Protein AF-A0A2E1VTM1-F1 (afdb_monomer)

Radius of gyration: 28.25 Å; Cα contacts (8 Å, |Δi|>4): 51; chains: 1; bounding box: 53×36×80 Å

Solvent-accessible surface area (backbone atoms only — not comparable to full-atom values): 7108 Å² total; per-residue (Å²): 136,85,78,67,87,58,56,62,56,57,43,58,72,43,57,94,70,55,46,56,59,60,46,12,65,73,70,75,47,59,45,67,60,43,50,55,50,38,61,76,65,37,46,66,63,53,48,51,54,50,51,48,56,50,47,54,56,48,51,53,52,50,52,51,54,51,52,54,50,50,53,53,50,49,55,53,36,51,52,50,43,52,51,26,50,55,51,53,74,75,44,64,75,94,74,37,61,69,36,52,51,54,34,55,54,35,53,53,54,49,52,51,54,58,47,52,57,51,54,55,58,56,63,75,77,109

pLDDT: mean 84.32, std 11.11, range [51.34, 96.56]

Structure (mmCIF, N/CA/C/O backbone):
data_AF-A0A2E1VTM1-F1
#
_entry.id   AF-A0A2E1VTM1-F1
#
loop_
_atom_site.group_PDB
_atom_site.id
_atom_site.type_symbol
_atom_site.label_atom_id
_atom_site.label_alt_id
_atom_site.label_comp_id
_atom_site.label_asym_id
_atom_site.label_entity_id
_atom_site.label_seq_id
_atom_site.pdbx_PDB_ins_code
_atom_site.Cartn_x
_atom_site.Cartn_y
_atom_site.Cartn_z
_atom_site.occupancy
_atom_site.B_iso_or_equiv
_atom_site.auth_seq_id
_atom_site.auth_comp_id
_atom_site.auth_asym_id
_atom_site.auth_atom_id
_atom_site.pdbx_PDB_model_num
ATOM 1 N N . MET A 1 1 ? 16.132 -7.502 -37.345 1.00 56.38 1 MET A N 1
ATOM 2 C CA . MET A 1 1 ? 15.279 -8.260 -36.404 1.00 56.38 1 MET A CA 1
ATOM 3 C C . MET A 1 1 ? 14.411 -7.273 -35.635 1.00 56.38 1 MET A C 1
ATOM 5 O O . MET A 1 1 ? 14.952 -6.309 -35.102 1.00 56.38 1 MET A O 1
ATOM 9 N N . LYS A 1 2 ? 13.082 -7.431 -35.660 1.00 66.88 2 LYS A N 1
ATOM 10 C CA . LYS A 1 2 ? 12.143 -6.528 -34.976 1.00 66.88 2 LYS A CA 1
ATOM 11 C C . LYS A 1 2 ? 11.817 -7.145 -33.617 1.00 66.88 2 LYS A C 1
ATOM 13 O O . LYS A 1 2 ? 11.384 -8.287 -33.566 1.00 66.88 2 LYS A O 1
ATOM 18 N N . LEU A 1 3 ? 12.108 -6.418 -32.542 1.00 79.81 3 LEU A N 1
ATOM 19 C CA . LEU A 1 3 ? 11.828 -6.871 -31.182 1.00 79.81 3 LEU A CA 1
ATOM 20 C C . LEU A 1 3 ? 10.305 -6.891 -30.941 1.00 79.81 3 LEU A C 1
ATOM 22 O O . LEU A 1 3 ? 9.663 -5.912 -31.345 1.00 79.81 3 LEU A O 1
ATOM 26 N N . PRO A 1 4 ? 9.751 -7.939 -30.305 1.00 85.38 4 PRO A N 1
ATOM 27 C CA . PRO A 1 4 ? 8.361 -7.969 -29.852 1.00 85.38 4 PRO A CA 1
ATOM 28 C C . PRO A 1 4 ? 7.986 -6.770 -28.962 1.00 85.38 4 PRO A C 1
ATOM 30 O O . PRO A 1 4 ? 8.846 -6.176 -28.304 1.00 85.38 4 PRO A O 1
ATOM 33 N N . GLU A 1 5 ? 6.710 -6.374 -28.978 1.00 83.50 5 GLU A N 1
ATOM 34 C CA . GLU A 1 5 ? 6.214 -5.209 -28.220 1.00 83.50 5 GLU A CA 1
ATOM 35 C C . GLU A 1 5 ? 6.150 -5.462 -26.705 1.00 83.50 5 GLU A C 1
ATOM 37 O O . GLU A 1 5 ? 6.314 -4.530 -25.915 1.00 83.50 5 GLU A O 1
ATOM 42 N N . ASP A 1 6 ? 6.034 -6.727 -26.303 1.00 90.00 6 ASP A N 1
ATOM 43 C CA . ASP A 1 6 ? 6.025 -7.209 -24.917 1.00 90.00 6 ASP A CA 1
ATOM 44 C C . ASP A 1 6 ? 7.419 -7.217 -24.256 1.00 90.00 6 ASP A C 1
ATOM 46 O O . ASP A 1 6 ? 7.552 -7.508 -23.067 1.00 90.00 6 ASP A O 1
ATOM 50 N N . ALA A 1 7 ? 8.485 -6.836 -24.970 1.00 93.38 7 ALA A N 1
ATOM 51 C CA . ALA A 1 7 ? 9.841 -6.864 -24.426 1.00 93.38 7 ALA A CA 1
ATOM 52 C C . ALA A 1 7 ? 10.016 -5.977 -23.181 1.00 93.38 7 ALA A C 1
ATOM 54 O O . ALA A 1 7 ? 10.818 -6.291 -22.296 1.00 93.38 7 ALA A O 1
ATOM 55 N N . PHE A 1 8 ? 9.257 -4.879 -23.092 1.00 95.06 8 PHE A N 1
ATOM 56 C CA . PHE A 1 8 ? 9.214 -4.056 -21.884 1.00 95.06 8 PHE A CA 1
ATOM 57 C C . PHE A 1 8 ? 8.462 -4.750 -20.740 1.00 95.06 8 PHE A C 1
ATOM 59 O O . PHE A 1 8 ? 8.887 -4.651 -19.594 1.00 95.06 8 PHE A O 1
ATOM 66 N N . GLU A 1 9 ? 7.377 -5.466 -21.029 1.00 95.12 9 GLU A N 1
ATOM 67 C CA . GLU A 1 9 ? 6.606 -6.209 -20.023 1.00 95.12 9 GLU A CA 1
ATOM 68 C C . GLU A 1 9 ? 7.440 -7.343 -19.432 1.00 95.12 9 GLU A C 1
ATOM 70 O O . GLU A 1 9 ? 7.536 -7.469 -18.210 1.00 95.12 9 GLU A O 1
ATOM 75 N N . TYR A 1 10 ? 8.142 -8.089 -20.290 1.00 95.81 10 TYR A N 1
ATOM 76 C CA . TYR A 1 10 ? 9.114 -9.084 -19.853 1.00 95.81 10 TYR A CA 1
ATOM 77 C C . TYR A 1 10 ? 10.252 -8.447 -19.047 1.00 95.81 10 TYR A C 1
ATOM 79 O O . TYR A 1 10 ? 10.654 -8.971 -18.014 1.00 95.81 10 TYR A O 1
ATOM 87 N N . TYR A 1 11 ? 10.758 -7.279 -19.462 1.00 96.00 11 TYR A N 1
ATOM 88 C CA . TYR A 1 11 ? 11.726 -6.547 -18.648 1.00 96.00 11 TYR A CA 1
ATOM 89 C C . TYR A 1 11 ? 11.153 -6.248 -17.259 1.00 96.00 11 TYR A C 1
ATOM 91 O O . TYR A 1 11 ? 11.797 -6.575 -16.272 1.00 96.00 11 TYR A O 1
ATOM 99 N N . VAL A 1 12 ? 9.947 -5.690 -17.146 1.00 95.31 12 VAL A N 1
ATOM 100 C CA . VAL A 1 12 ? 9.322 -5.376 -15.850 1.00 95.31 12 VAL A CA 1
ATOM 101 C C . VAL A 1 12 ? 9.131 -6.628 -14.980 1.00 95.31 12 VAL A C 1
ATOM 103 O O . VAL A 1 12 ? 9.453 -6.580 -13.788 1.00 95.31 12 VAL A O 1
ATOM 106 N N . SER A 1 13 ? 8.689 -7.751 -15.554 1.00 94.62 13 SER A N 1
ATOM 107 C CA . SER A 1 13 ? 8.407 -8.993 -14.815 1.00 94.62 13 SER A CA 1
ATOM 108 C C . SER A 1 13 ? 9.640 -9.622 -14.151 1.00 94.62 13 SER A C 1
ATOM 110 O O . SER A 1 13 ? 9.509 -10.305 -13.137 1.00 94.62 13 SER A O 1
ATOM 112 N N . LEU A 1 14 ? 10.852 -9.331 -14.641 1.00 93.75 14 LEU A N 1
ATOM 113 C CA . LEU A 1 14 ? 12.107 -9.812 -14.047 1.00 93.75 14 LEU A CA 1
ATOM 114 C C . LEU A 1 14 ? 12.403 -9.231 -12.650 1.00 93.75 14 LEU A C 1
ATOM 116 O O . LEU A 1 14 ? 13.324 -9.701 -11.974 1.00 93.75 14 LEU A O 1
ATOM 120 N N . GLY A 1 15 ? 11.673 -8.203 -12.201 1.00 91.56 15 GLY A N 1
ATOM 121 C CA . GLY A 1 15 ? 11.778 -7.692 -10.833 1.00 91.56 15 GLY A CA 1
ATOM 122 C C . GLY A 1 15 ? 13.200 -7.251 -10.467 1.00 91.56 15 GLY A C 1
ATOM 123 O O . GLY A 1 15 ? 13.791 -6.417 -11.149 1.00 91.56 15 GLY A O 1
ATOM 124 N N . SER A 1 16 ? 13.771 -7.784 -9.386 1.00 89.94 16 SER A N 1
ATOM 125 C CA . SER A 1 16 ? 15.139 -7.456 -8.945 1.00 89.94 16 SER A CA 1
ATOM 126 C C . SER A 1 16 ? 16.239 -7.992 -9.869 1.00 89.94 16 SER A C 1
ATOM 128 O O . SER A 1 16 ? 17.348 -7.468 -9.865 1.00 89.94 16 SER A O 1
ATOM 130 N N . LYS A 1 17 ? 15.941 -8.994 -10.706 1.00 92.50 17 LYS A N 1
ATOM 131 C CA . LYS A 1 17 ? 16.893 -9.602 -11.656 1.00 92.50 17 LYS A CA 1
ATOM 132 C C . LYS A 1 17 ? 16.902 -8.906 -13.022 1.00 92.50 17 LYS A C 1
ATOM 134 O O . LYS A 1 17 ? 17.487 -9.407 -13.983 1.00 92.50 17 LYS A O 1
ATOM 139 N N . ARG A 1 18 ? 16.244 -7.748 -13.128 1.00 94.31 18 ARG A N 1
ATOM 140 C CA . ARG A 1 18 ? 16.138 -6.952 -14.354 1.00 94.31 18 ARG A CA 1
ATOM 141 C C . ARG A 1 18 ? 17.500 -6.622 -14.951 1.00 94.31 18 ARG A C 1
ATOM 143 O O . ARG A 1 18 ? 18.299 -5.906 -14.358 1.00 94.31 18 ARG A O 1
ATOM 150 N N . SER A 1 19 ? 17.726 -7.054 -16.188 1.00 96.12 19 SER A N 1
ATOM 151 C CA . SER A 1 19 ? 18.867 -6.607 -16.986 1.00 96.12 19 SER A CA 1
ATOM 152 C C . SER A 1 19 ? 18.558 -6.687 -18.479 1.00 96.12 19 SER A C 1
ATOM 154 O O . SER A 1 19 ? 17.864 -7.593 -18.933 1.00 96.12 19 SER A O 1
ATOM 156 N N . TYR A 1 20 ? 19.119 -5.773 -19.277 1.00 95.94 20 TYR A N 1
ATOM 157 C CA . TYR A 1 20 ? 18.979 -5.840 -20.740 1.00 95.94 20 TYR A CA 1
ATOM 158 C C . TYR A 1 20 ? 19.613 -7.102 -21.333 1.00 95.94 20 TYR A C 1
ATOM 160 O O . TYR A 1 20 ? 19.219 -7.527 -22.411 1.00 95.94 20 TYR A O 1
ATOM 168 N N . ARG A 1 21 ? 20.572 -7.713 -20.624 1.00 95.75 21 ARG A N 1
ATOM 169 C CA . ARG A 1 21 ? 21.155 -9.002 -21.000 1.00 95.75 21 ARG A CA 1
ATOM 170 C C . ARG A 1 21 ? 20.135 -10.136 -20.862 1.00 95.75 21 ARG A C 1
ATOM 172 O O . ARG A 1 21 ? 19.966 -10.878 -21.815 1.00 95.75 21 ARG A O 1
ATOM 179 N N . ALA A 1 22 ? 19.419 -10.212 -19.742 1.00 95.12 22 ALA A N 1
ATOM 180 C CA . ALA A 1 22 ? 18.384 -11.227 -19.531 1.00 95.12 22 ALA A CA 1
ATOM 181 C C . ALA A 1 22 ? 17.236 -11.111 -20.552 1.00 95.12 22 ALA A C 1
ATOM 183 O O . ALA A 1 22 ? 16.715 -12.115 -21.026 1.00 95.12 22 ALA A O 1
ATOM 184 N N . VAL A 1 23 ? 16.872 -9.884 -20.939 1.00 95.25 23 VAL A N 1
ATOM 185 C CA . VAL A 1 23 ? 15.889 -9.642 -22.010 1.00 95.25 23 VAL A CA 1
ATOM 186 C C . VAL A 1 23 ? 16.444 -10.077 -23.371 1.00 95.25 23 VAL A C 1
ATOM 188 O O . VAL A 1 23 ? 15.751 -10.724 -24.147 1.00 95.25 23 VAL A O 1
ATOM 191 N N . ALA A 1 24 ? 17.706 -9.756 -23.663 1.00 95.00 24 ALA A N 1
ATOM 192 C CA . ALA A 1 24 ? 18.361 -10.134 -24.912 1.00 95.00 24 ALA A CA 1
ATOM 193 C C . ALA A 1 24 ? 18.454 -11.660 -25.083 1.00 95.00 24 ALA A C 1
ATOM 195 O O . ALA A 1 24 ? 18.129 -12.173 -26.150 1.00 95.00 24 ALA A O 1
ATOM 196 N N . GLU A 1 25 ? 18.834 -12.368 -24.015 1.00 94.94 25 GLU A N 1
ATOM 197 C CA . GLU A 1 25 ? 18.884 -13.833 -23.963 1.00 94.94 25 GLU A CA 1
ATOM 198 C C . GLU A 1 25 ? 17.493 -14.449 -24.167 1.00 94.94 25 GLU A C 1
ATOM 200 O O . GLU A 1 25 ? 17.358 -15.382 -24.953 1.00 94.94 25 GLU A O 1
ATOM 205 N N . HIS A 1 26 ? 16.450 -13.885 -23.546 1.00 93.94 26 HIS A N 1
ATOM 206 C CA . HIS A 1 26 ? 15.074 -14.364 -23.713 1.00 93.94 26 HIS A CA 1
ATOM 207 C C . HIS A 1 26 ? 14.566 -14.250 -25.158 1.00 93.94 26 HIS A C 1
ATOM 209 O O . HIS A 1 26 ? 13.954 -15.181 -25.672 1.00 93.94 26 HIS A O 1
ATOM 215 N N . PHE A 1 27 ? 14.849 -13.132 -25.833 1.00 93.06 27 PHE A N 1
ATOM 216 C CA . PHE A 1 27 ? 14.379 -12.881 -27.202 1.00 93.06 27 PHE A CA 1
ATOM 217 C C . PHE A 1 27 ? 15.371 -13.304 -28.298 1.00 93.06 27 PHE A C 1
ATOM 219 O O . PHE A 1 27 ? 15.131 -13.032 -29.475 1.00 93.06 27 PHE A O 1
ATOM 226 N N . GLY A 1 28 ? 16.494 -13.936 -27.938 1.00 94.00 28 GLY A N 1
ATOM 227 C CA . GLY A 1 28 ? 17.511 -14.383 -28.895 1.00 94.00 28 GLY A CA 1
ATOM 228 C C . GLY A 1 28 ? 18.130 -13.246 -29.717 1.00 94.00 28 GLY A C 1
ATOM 229 O O . GLY A 1 28 ? 18.456 -13.436 -30.887 1.00 94.00 28 GLY A O 1
ATOM 230 N N . VAL A 1 29 ? 18.259 -12.048 -29.137 1.00 93.81 29 VAL A N 1
ATOM 231 C CA . VAL A 1 29 ? 18.803 -10.862 -29.818 1.00 93.81 29 VAL A CA 1
ATOM 232 C C . VAL A 1 29 ? 20.083 -10.368 -29.162 1.00 93.81 29 VAL A C 1
ATOM 234 O O . VAL A 1 29 ? 20.386 -10.669 -28.013 1.00 93.81 29 VAL A O 1
ATOM 237 N N . GLU A 1 30 ? 20.829 -9.520 -29.862 1.00 94.75 30 GLU A N 1
ATOM 238 C CA . GLU A 1 30 ? 21.976 -8.847 -29.261 1.00 94.75 30 GLU A CA 1
ATOM 239 C C . GLU A 1 30 ? 21.546 -7.789 -28.232 1.00 94.75 30 GLU A C 1
ATOM 241 O O . GLU A 1 30 ? 20.619 -7.004 -28.457 1.00 94.75 30 GLU A O 1
ATOM 246 N N . LYS A 1 31 ? 22.303 -7.676 -27.131 1.00 94.12 31 LYS A N 1
ATOM 247 C CA . LYS A 1 31 ? 22.071 -6.679 -26.068 1.00 94.12 31 LYS A CA 1
ATOM 248 C C . LYS A 1 31 ? 21.955 -5.248 -26.606 1.00 94.12 31 LYS A C 1
ATOM 250 O O . LYS A 1 31 ? 21.127 -4.487 -26.111 1.00 94.12 31 LYS A O 1
ATOM 255 N N . ARG A 1 32 ? 22.742 -4.871 -27.626 1.00 95.19 32 ARG A N 1
ATOM 256 C CA . ARG A 1 32 ? 22.678 -3.523 -28.228 1.00 95.19 32 ARG A CA 1
ATOM 257 C C . ARG A 1 32 ? 21.294 -3.198 -28.798 1.00 95.19 32 ARG A C 1
ATOM 259 O O . ARG A 1 32 ? 20.861 -2.054 -28.700 1.00 95.19 32 ARG A O 1
ATOM 266 N N . THR A 1 33 ? 20.582 -4.199 -29.318 1.00 93.94 33 THR A N 1
ATOM 267 C CA . THR A 1 33 ? 19.223 -4.057 -29.855 1.00 93.94 33 THR A CA 1
ATOM 268 C C . THR A 1 33 ? 18.235 -3.727 -28.739 1.00 93.94 33 THR A C 1
ATOM 270 O O . THR A 1 33 ? 17.418 -2.819 -28.897 1.00 93.94 33 THR A O 1
ATOM 273 N N . ILE A 1 34 ? 18.356 -4.397 -27.585 1.00 95.00 34 ILE A N 1
ATOM 274 C CA . ILE A 1 34 ? 17.560 -4.092 -26.388 1.00 95.00 34 ILE A CA 1
ATOM 275 C C . ILE A 1 34 ? 17.886 -2.697 -25.864 1.00 95.00 34 ILE A C 1
ATOM 277 O O . ILE A 1 34 ? 16.974 -1.915 -25.627 1.00 95.00 34 ILE A O 1
ATOM 281 N N . THR A 1 35 ? 19.169 -2.346 -25.738 1.00 95.50 35 THR A N 1
ATOM 282 C CA . THR A 1 35 ? 19.579 -1.021 -25.252 1.00 95.50 35 THR A CA 1
ATOM 283 C C . THR A 1 35 ? 19.039 0.096 -26.147 1.00 95.50 35 THR A C 1
ATOM 285 O O . THR A 1 35 ? 18.461 1.056 -25.643 1.00 95.50 35 THR A O 1
ATOM 288 N N . ALA A 1 36 ? 19.165 -0.035 -27.472 1.00 94.75 36 ALA A N 1
ATOM 289 C CA . ALA A 1 36 ? 18.646 0.952 -28.419 1.00 94.75 36 ALA A CA 1
ATOM 290 C C . ALA A 1 36 ? 17.118 1.101 -28.315 1.00 94.75 36 ALA A C 1
ATOM 292 O O . ALA A 1 36 ? 16.600 2.220 -28.341 1.00 94.75 36 ALA A O 1
ATOM 293 N N . ARG A 1 37 ? 16.389 -0.013 -28.145 1.00 93.69 37 ARG A N 1
ATOM 294 C CA . ARG A 1 37 ? 14.937 0.004 -27.913 1.00 93.69 37 ARG A CA 1
ATOM 295 C C . ARG A 1 37 ? 14.592 0.682 -26.587 1.00 93.69 37 ARG A C 1
ATOM 297 O O . ARG A 1 37 ? 13.733 1.558 -26.571 1.00 93.69 37 ARG A O 1
ATOM 304 N N . ALA A 1 38 ? 15.289 0.319 -25.514 1.00 94.94 38 ALA A N 1
ATOM 305 C CA . ALA A 1 38 ? 15.061 0.830 -24.170 1.00 94.94 38 ALA A CA 1
ATOM 306 C C . ALA A 1 38 ? 15.291 2.343 -24.068 1.00 94.94 38 ALA A C 1
ATOM 308 O O . ALA A 1 38 ? 14.528 3.026 -23.388 1.00 94.94 38 ALA A O 1
ATOM 309 N N . VAL A 1 39 ? 16.297 2.873 -24.773 1.00 96.31 39 VAL A N 1
ATOM 310 C CA . VAL A 1 39 ? 16.541 4.320 -24.878 1.00 96.31 39 VAL A CA 1
ATOM 311 C C . VAL A 1 39 ? 15.423 4.998 -25.666 1.00 96.31 39 VAL A C 1
ATOM 313 O O . VAL A 1 39 ? 14.821 5.950 -25.174 1.00 96.31 39 VAL A O 1
ATOM 316 N N . ARG A 1 40 ? 15.094 4.487 -26.861 1.00 94.94 40 ARG A N 1
ATOM 317 C CA . ARG A 1 40 ? 14.054 5.071 -27.724 1.00 94.94 40 ARG A CA 1
ATOM 318 C C . ARG A 1 40 ? 12.690 5.135 -27.037 1.00 94.94 40 ARG A C 1
ATOM 320 O O . ARG A 1 40 ? 11.957 6.100 -27.211 1.00 94.94 40 ARG A O 1
ATOM 327 N N . GLU A 1 41 ? 12.353 4.111 -26.263 1.00 94.88 41 GLU A N 1
ATOM 328 C CA . GLU A 1 41 ? 11.076 4.011 -25.553 1.00 94.88 41 GLU A CA 1
ATOM 329 C C . GLU A 1 41 ? 11.136 4.453 -24.093 1.00 94.88 41 GLU A C 1
ATOM 331 O O . GLU A 1 41 ? 10.147 4.303 -23.374 1.00 94.88 41 GLU A O 1
ATOM 336 N N . LYS A 1 42 ? 12.283 4.964 -23.638 1.00 96.38 42 LYS A N 1
ATOM 337 C CA . LYS A 1 42 ? 12.476 5.461 -22.273 1.00 96.38 42 LYS A CA 1
ATOM 338 C C . LYS A 1 42 ? 12.021 4.452 -21.212 1.00 96.38 42 LYS A C 1
ATOM 340 O O . LYS A 1 42 ? 11.200 4.755 -20.346 1.00 96.38 42 LYS A O 1
ATOM 345 N N . TRP A 1 43 ? 12.525 3.220 -21.290 1.00 95.88 43 TRP A N 1
ATOM 346 C CA . TRP A 1 43 ? 12.107 2.129 -20.397 1.00 95.88 43 TRP A CA 1
ATOM 347 C C . TRP A 1 43 ? 12.300 2.457 -18.915 1.00 95.88 43 TRP A C 1
ATOM 349 O O . TRP A 1 43 ? 11.460 2.072 -18.108 1.00 95.88 43 TRP A O 1
ATOM 359 N N . GLN A 1 44 ? 13.358 3.191 -18.558 1.00 95.38 44 GLN A N 1
ATOM 360 C CA . GLN A 1 44 ? 13.579 3.622 -17.174 1.00 95.38 44 GLN A CA 1
ATOM 361 C C . GLN A 1 44 ? 12.494 4.601 -16.708 1.00 95.38 44 GLN A C 1
ATOM 363 O O . GLN A 1 44 ? 11.896 4.372 -15.663 1.00 95.38 44 GLN A O 1
ATOM 368 N N . ASP A 1 45 ? 12.140 5.608 -17.513 1.00 96.56 45 ASP A N 1
ATOM 369 C CA . ASP A 1 45 ? 11.061 6.547 -17.172 1.00 96.56 45 ASP A CA 1
ATOM 370 C C . ASP A 1 45 ? 9.704 5.840 -17.076 1.00 96.56 45 ASP A C 1
ATOM 372 O O . ASP A 1 45 ? 8.892 6.131 -16.200 1.00 96.56 45 ASP A O 1
ATOM 376 N N . ARG A 1 46 ? 9.433 4.898 -17.989 1.00 95.81 46 ARG A N 1
ATOM 377 C CA . ARG A 1 46 ? 8.208 4.084 -17.956 1.00 95.81 46 ARG A CA 1
ATOM 378 C C . ARG A 1 46 ? 8.138 3.250 -16.683 1.00 95.81 46 ARG A C 1
ATOM 380 O O . ARG A 1 46 ? 7.094 3.217 -16.040 1.00 95.81 46 ARG A O 1
ATOM 387 N N . LEU A 1 47 ? 9.239 2.596 -16.326 1.00 95.06 47 LEU A N 1
ATOM 388 C CA . LEU A 1 47 ? 9.352 1.817 -15.103 1.00 95.06 47 LEU A CA 1
ATOM 389 C C . LEU A 1 47 ? 9.168 2.700 -13.864 1.00 95.06 47 LEU A C 1
ATOM 391 O O . LEU A 1 47 ? 8.416 2.313 -12.977 1.00 95.06 47 LEU A O 1
ATOM 395 N N . ALA A 1 48 ? 9.796 3.876 -13.819 1.00 94.75 48 ALA A N 1
ATOM 396 C CA . ALA A 1 48 ? 9.651 4.818 -12.714 1.00 94.75 48 ALA A CA 1
ATOM 397 C C . ALA A 1 48 ? 8.181 5.219 -12.516 1.00 94.75 48 ALA A C 1
ATOM 399 O O . ALA A 1 48 ? 7.677 5.151 -11.401 1.00 94.75 48 ALA A O 1
ATOM 400 N N . ARG A 1 49 ? 7.451 5.515 -13.603 1.00 95.50 49 ARG A N 1
ATOM 401 C CA . ARG A 1 49 ? 6.004 5.795 -13.542 1.00 95.50 49 ARG A CA 1
ATOM 402 C C . ARG A 1 49 ? 5.172 4.608 -13.057 1.00 95.50 49 ARG A C 1
ATOM 404 O O . ARG A 1 49 ? 4.174 4.806 -12.376 1.00 95.50 49 ARG A O 1
ATOM 411 N N . ILE A 1 50 ? 5.540 3.382 -13.430 1.00 93.69 50 ILE A N 1
ATOM 412 C CA . ILE A 1 50 ? 4.854 2.174 -12.943 1.00 93.69 50 ILE A CA 1
ATOM 413 C C . ILE A 1 50 ? 5.111 1.985 -11.449 1.00 93.69 50 ILE A C 1
A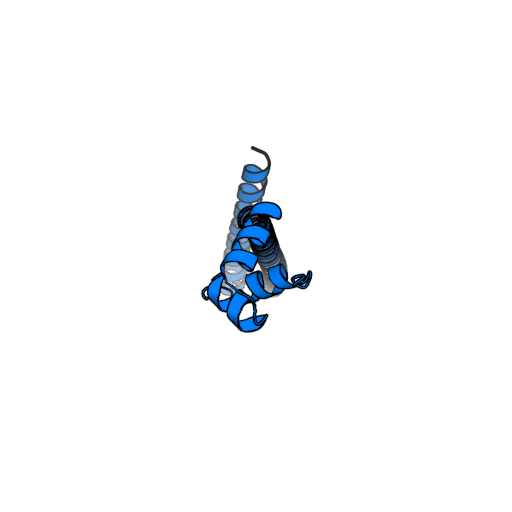TOM 415 O O . ILE A 1 50 ? 4.184 1.663 -10.717 1.00 93.69 50 ILE A O 1
ATOM 419 N N . GLN A 1 51 ? 6.351 2.184 -11.005 1.00 92.31 51 GLN A N 1
ATOM 420 C CA . GLN A 1 51 ? 6.721 2.069 -9.598 1.00 92.31 51 GLN A CA 1
ATOM 421 C C . GLN A 1 51 ? 6.035 3.130 -8.745 1.00 92.31 51 GLN A C 1
ATOM 423 O O . GLN A 1 51 ? 5.572 2.798 -7.663 1.00 92.31 51 GLN A O 1
ATOM 428 N N . GLU A 1 52 ? 5.926 4.359 -9.247 1.00 94.25 52 GLU A N 1
ATOM 429 C CA . GLU A 1 52 ? 5.192 5.427 -8.570 1.00 94.25 52 GLU A CA 1
ATOM 430 C C . GLU A 1 52 ? 3.720 5.063 -8.396 1.00 94.25 52 GLU A C 1
ATOM 432 O O . GLU A 1 52 ? 3.243 4.936 -7.278 1.00 94.25 52 GLU A O 1
ATOM 437 N N . ARG A 1 53 ? 3.043 4.706 -9.490 1.00 93.19 53 ARG A N 1
ATOM 438 C CA . ARG A 1 53 ? 1.644 4.254 -9.439 1.00 93.19 53 ARG A CA 1
ATOM 439 C C . ARG A 1 53 ? 1.431 3.027 -8.558 1.00 93.19 53 ARG A C 1
ATOM 441 O O . ARG A 1 53 ? 0.339 2.813 -8.044 1.00 93.19 53 ARG A O 1
ATOM 448 N N . ALA A 1 54 ? 2.430 2.152 -8.459 1.00 91.06 54 ALA A N 1
ATOM 449 C CA . ALA A 1 54 ? 2.366 0.998 -7.576 1.00 91.06 54 ALA A CA 1
ATOM 450 C C . ALA A 1 54 ? 2.501 1.405 -6.103 1.00 91.06 54 ALA A C 1
ATOM 452 O O . ALA A 1 54 ? 1.835 0.789 -5.278 1.00 91.06 54 ALA A O 1
ATOM 453 N N . ARG A 1 55 ? 3.323 2.416 -5.784 1.00 89.75 55 ARG A N 1
ATOM 454 C CA . ARG A 1 55 ? 3.429 2.994 -4.437 1.00 89.75 55 ARG A CA 1
ATOM 455 C C . ARG A 1 55 ? 2.128 3.669 -4.027 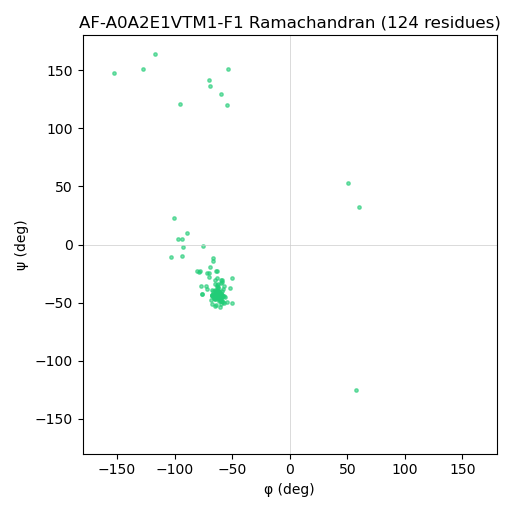1.00 89.75 55 ARG A C 1
ATOM 457 O O . ARG A 1 55 ? 1.562 3.241 -3.032 1.00 89.75 55 ARG A O 1
ATOM 464 N N . GLU A 1 56 ? 1.613 4.578 -4.854 1.00 93.25 56 GLU A N 1
ATOM 465 C CA . GLU A 1 56 ? 0.327 5.260 -4.631 1.00 93.25 56 GLU A CA 1
ATOM 466 C C . GLU A 1 56 ? -0.783 4.239 -4.324 1.00 93.25 56 GLU A C 1
ATOM 468 O O . GLU A 1 56 ? -1.417 4.279 -3.279 1.00 93.25 56 GLU A O 1
ATOM 473 N N . LYS A 1 57 ? -0.925 3.198 -5.158 1.00 92.25 57 LYS A N 1
ATOM 474 C CA . LYS A 1 57 ? -1.925 2.137 -4.929 1.00 92.25 57 LYS A CA 1
ATOM 475 C C . LYS A 1 57 ? -1.720 1.325 -3.653 1.00 92.25 57 LYS A C 1
ATOM 477 O O . LYS A 1 57 ? -2.668 0.701 -3.178 1.00 92.25 57 LYS A O 1
ATOM 482 N N . VAL A 1 58 ? -0.483 1.178 -3.187 1.00 88.62 58 VAL A N 1
ATOM 483 C CA . VAL A 1 58 ? -0.204 0.477 -1.929 1.00 88.62 58 VAL A CA 1
ATOM 484 C C . VAL A 1 58 ? -0.571 1.376 -0.758 1.00 88.62 58 VAL A C 1
ATOM 486 O O . VAL A 1 58 ? -1.213 0.887 0.165 1.00 88.62 58 VAL A O 1
ATOM 489 N N . GLU A 1 59 ? -0.226 2.658 -0.825 1.00 86.38 59 GLU A N 1
ATOM 490 C CA . GLU A 1 59 ? -0.589 3.664 0.175 1.00 86.38 59 GLU A CA 1
ATOM 491 C C . GLU A 1 59 ? -2.113 3.787 0.305 1.00 86.38 59 GLU A C 1
ATOM 493 O O . GLU A 1 59 ? -2.626 3.607 1.408 1.00 86.38 59 GLU A O 1
ATOM 498 N N . ASP A 1 60 ? -2.840 3.914 -0.811 1.00 88.75 60 ASP A N 1
ATOM 499 C CA . ASP A 1 60 ? -4.311 3.941 -0.833 1.00 88.75 60 ASP A CA 1
ATOM 500 C C . ASP A 1 60 ? -4.910 2.711 -0.131 1.00 88.75 60 ASP A C 1
ATOM 502 O O . ASP A 1 60 ? -5.741 2.814 0.767 1.00 88.75 60 ASP A O 1
ATOM 506 N N . ARG A 1 61 ? -4.432 1.507 -0.478 1.00 88.88 61 ARG A N 1
ATOM 507 C CA . ARG A 1 61 ? -4.918 0.262 0.142 1.00 88.88 61 ARG A CA 1
ATOM 508 C C . ARG A 1 61 ? -4.591 0.174 1.626 1.00 88.88 61 ARG A C 1
ATOM 510 O O . ARG A 1 61 ? -5.336 -0.459 2.376 1.00 88.88 61 ARG A O 1
ATOM 517 N N . MET A 1 62 ? -3.452 0.718 2.047 1.00 82.19 62 MET A N 1
ATOM 518 C CA . MET A 1 62 ? -3.085 0.768 3.459 1.00 82.19 62 MET A CA 1
ATOM 519 C C . MET A 1 62 ? -4.028 1.703 4.218 1.00 82.19 62 MET A C 1
ATOM 521 O O . MET A 1 62 ? -4.503 1.312 5.285 1.00 82.19 62 MET A O 1
ATOM 525 N N . ALA A 1 63 ? -4.350 2.868 3.650 1.00 82.62 63 ALA A N 1
ATOM 526 C CA . ALA A 1 63 ? -5.333 3.792 4.206 1.00 82.62 63 ALA A CA 1
ATOM 527 C C . ALA A 1 63 ? -6.721 3.137 4.319 1.00 82.62 63 ALA A C 1
ATOM 529 O O . ALA A 1 63 ? -7.292 3.111 5.411 1.00 82.62 63 ALA A O 1
ATOM 530 N N . ASP A 1 64 ? -7.201 2.492 3.250 1.00 85.38 64 ASP A N 1
ATOM 531 C CA . ASP A 1 64 ? -8.472 1.753 3.247 1.00 85.38 64 ASP A CA 1
ATOM 532 C C . ASP A 1 64 ? -8.500 0.670 4.338 1.00 85.38 64 ASP A C 1
ATOM 534 O O . ASP A 1 64 ? -9.451 0.566 5.112 1.00 85.38 64 ASP A O 1
ATOM 538 N N . THR A 1 65 ? -7.418 -0.106 4.467 1.00 85.50 65 THR A N 1
ATOM 539 C CA . THR A 1 65 ? -7.308 -1.167 5.483 1.00 85.50 65 THR A CA 1
ATOM 540 C C . THR A 1 65 ? -7.402 -0.602 6.905 1.00 85.50 65 THR A C 1
ATOM 5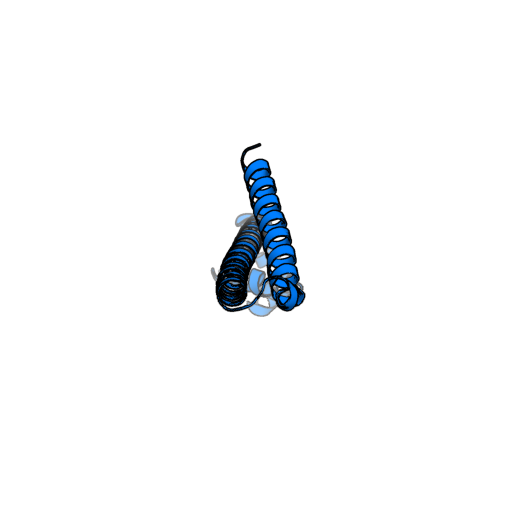42 O O . THR A 1 65 ? -8.032 -1.204 7.781 1.00 85.50 65 THR A O 1
ATOM 545 N N . ILE A 1 66 ? -6.774 0.551 7.161 1.00 80.69 66 ILE A N 1
ATOM 546 C CA . ILE A 1 66 ? -6.835 1.229 8.462 1.00 80.69 66 ILE A CA 1
ATOM 547 C C . ILE A 1 66 ? -8.255 1.740 8.725 1.00 80.69 66 ILE A C 1
ATOM 549 O O . ILE A 1 66 ? -8.785 1.521 9.819 1.00 80.69 66 ILE A O 1
ATOM 553 N N . ALA A 1 67 ? -8.893 2.358 7.730 1.00 81.94 67 ALA A N 1
ATOM 554 C CA . ALA A 1 67 ? -10.259 2.860 7.838 1.00 81.94 67 ALA A CA 1
ATOM 555 C C . ALA A 1 67 ? -11.261 1.731 8.144 1.00 81.94 67 ALA A C 1
ATOM 557 O O . ALA A 1 67 ? -12.028 1.829 9.106 1.00 81.94 67 ALA A O 1
ATOM 558 N N . GLU A 1 68 ? -11.197 0.618 7.408 1.00 85.31 68 GLU A N 1
ATOM 559 C CA . GLU A 1 68 ? -12.029 -0.569 7.648 1.00 85.31 68 GLU A CA 1
ATOM 560 C C . GLU A 1 68 ? -11.809 -1.149 9.053 1.00 85.31 68 GLU A C 1
ATOM 562 O O . GLU A 1 68 ? -12.758 -1.524 9.754 1.00 85.31 68 GLU A O 1
ATOM 567 N N . MET A 1 69 ? -10.550 -1.205 9.501 1.00 83.19 69 MET A N 1
ATOM 568 C CA . MET A 1 69 ? -10.212 -1.666 10.844 1.00 83.19 69 MET A CA 1
ATOM 569 C C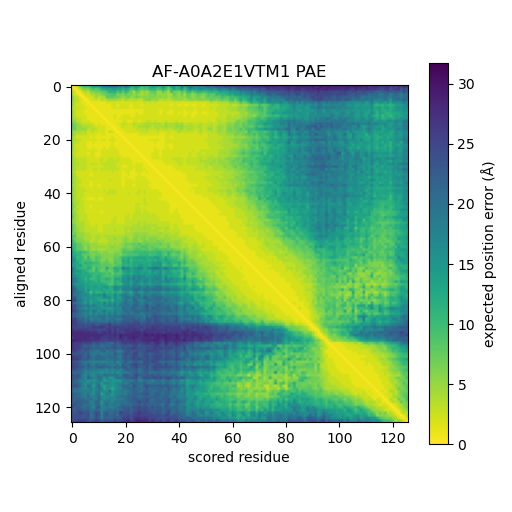 . MET A 1 69 ? -10.829 -0.758 11.915 1.00 83.19 69 MET A C 1
ATOM 571 O O . MET A 1 69 ? -11.426 -1.270 12.869 1.00 83.19 69 MET A O 1
ATOM 575 N N . HIS A 1 70 ? -10.704 0.563 11.767 1.00 81.62 70 HIS A N 1
ATOM 576 C CA . HIS A 1 70 ? -11.298 1.540 12.678 1.00 81.62 70 HIS A CA 1
ATOM 577 C C . HIS A 1 70 ? -12.817 1.402 12.734 1.00 81.62 70 HIS A C 1
ATOM 579 O O . HIS A 1 70 ? -13.380 1.330 13.828 1.00 81.62 70 HIS A O 1
ATOM 585 N N . GLU A 1 71 ? -13.483 1.283 11.587 1.00 87.25 71 GLU A N 1
ATOM 586 C CA . GLU A 1 71 ? -14.934 1.119 11.530 1.00 87.25 71 GLU A CA 1
ATOM 587 C C . GLU A 1 71 ? -15.388 -0.163 12.245 1.00 87.25 71 GLU A C 1
ATOM 589 O O . GLU A 1 71 ? -16.313 -0.149 13.065 1.00 87.25 71 GLU A O 1
ATOM 594 N N . ARG A 1 72 ? -14.689 -1.279 12.004 1.00 89.94 72 ARG A N 1
ATOM 595 C CA . ARG A 1 72 ? -14.941 -2.545 12.700 1.00 89.94 72 ARG A CA 1
ATOM 596 C C . ARG A 1 72 ? -14.747 -2.403 14.211 1.00 89.94 72 ARG A C 1
ATOM 598 O O . ARG A 1 72 ? -15.569 -2.907 14.975 1.00 89.94 72 ARG A O 1
ATOM 605 N N . HIS A 1 73 ? -13.677 -1.742 14.655 1.00 85.38 73 HIS A N 1
ATOM 606 C CA . HIS A 1 73 ? -13.418 -1.526 16.080 1.00 85.38 73 HIS A CA 1
ATOM 607 C C . HIS A 1 73 ? -14.508 -0.668 16.724 1.00 85.38 73 HIS A C 1
ATOM 609 O O . HIS A 1 73 ? -15.020 -1.047 17.775 1.00 85.38 73 HIS A O 1
ATOM 615 N N . LEU A 1 74 ? -14.933 0.420 16.076 1.00 88.06 74 LEU A N 1
ATOM 616 C CA . LEU A 1 74 ? -16.028 1.263 16.564 1.00 88.06 74 LEU A CA 1
ATOM 617 C C . LEU A 1 74 ? -17.330 0.472 16.724 1.00 88.06 74 LEU A C 1
ATOM 619 O O . LEU A 1 74 ? -17.973 0.573 17.768 1.00 88.06 74 LEU A O 1
ATOM 623 N N . ARG A 1 75 ? -17.686 -0.378 15.752 1.00 88.62 75 ARG A N 1
ATOM 624 C CA . ARG A 1 75 ? -18.863 -1.257 15.863 1.00 88.62 75 ARG A CA 1
ATOM 625 C C . ARG A 1 75 ? -18.776 -2.198 17.067 1.00 88.62 75 ARG A C 1
ATOM 627 O O . ARG A 1 75 ? -19.750 -2.350 17.800 1.00 88.62 75 ARG A O 1
ATOM 634 N N . VAL A 1 76 ? -17.613 -2.806 17.311 1.00 84.69 76 VAL A N 1
ATOM 635 C CA . VAL A 1 76 ? -17.402 -3.680 18.482 1.00 84.69 76 VAL A CA 1
ATOM 636 C C . VAL A 1 76 ? -17.525 -2.896 19.790 1.00 84.69 76 VAL A C 1
ATOM 638 O O . VAL A 1 76 ? -18.188 -3.359 20.719 1.00 84.69 76 VAL A O 1
ATOM 641 N N . LEU A 1 77 ? -16.932 -1.701 19.862 1.00 81.25 77 LEU A N 1
ATOM 642 C CA . LEU A 1 77 ? -17.021 -0.837 21.038 1.00 81.25 77 LEU A CA 1
ATOM 643 C C . LEU A 1 77 ? -18.470 -0.429 21.328 1.00 81.25 77 LEU A C 1
ATOM 645 O O . LEU A 1 77 ? -18.902 -0.539 22.470 1.00 81.25 77 LEU A O 1
ATOM 649 N N . GLN A 1 78 ? -19.254 -0.062 20.311 1.00 84.88 78 GLN A N 1
ATOM 650 C CA . GLN A 1 78 ? -20.680 0.258 20.464 1.00 84.88 78 GLN A CA 1
ATOM 651 C C . GLN A 1 78 ? -21.492 -0.911 21.035 1.00 84.88 78 GLN A C 1
ATOM 653 O O . GLN A 1 78 ? -22.343 -0.706 21.899 1.00 84.88 78 GLN A O 1
ATOM 658 N N . VAL A 1 79 ? -21.204 -2.146 20.610 1.00 88.69 79 VAL A N 1
ATOM 659 C CA . VAL A 1 79 ? -21.847 -3.345 21.174 1.00 88.69 79 VAL A CA 1
ATOM 660 C C . VAL A 1 79 ? -21.492 -3.522 22.652 1.00 88.69 79 VAL A C 1
ATOM 662 O O . VAL A 1 79 ? -22.366 -3.840 23.459 1.00 88.69 79 VAL A O 1
ATOM 665 N N . ILE A 1 80 ? -20.229 -3.304 23.029 1.00 80.12 80 ILE A N 1
ATOM 666 C CA . ILE A 1 80 ? -19.794 -3.357 24.434 1.00 80.12 80 ILE A CA 1
ATOM 667 C C . ILE A 1 80 ? -20.494 -2.266 25.250 1.00 80.12 80 ILE A C 1
ATOM 669 O O . ILE A 1 80 ? -20.976 -2.550 26.346 1.00 80.12 80 ILE A O 1
ATOM 673 N N . LEU A 1 81 ? -20.605 -1.051 24.701 1.00 76.81 81 LEU A N 1
ATOM 674 C CA . LEU A 1 81 ? -21.309 0.061 25.338 1.00 76.81 81 LEU A CA 1
ATOM 675 C C . LEU A 1 81 ? -22.779 -0.275 25.606 1.00 76.81 81 LEU A C 1
ATOM 677 O O . LEU A 1 81 ? -23.248 -0.118 26.733 1.00 76.81 81 LEU A O 1
ATOM 681 N N . GLY A 1 82 ? -23.482 -0.804 24.602 1.00 82.69 82 GLY A N 1
ATOM 682 C CA . GLY A 1 82 ? -24.873 -1.236 24.744 1.00 82.69 82 GLY A CA 1
ATOM 683 C C . GLY A 1 82 ? -25.045 -2.289 25.840 1.00 82.69 82 GLY A C 1
ATOM 684 O O . GLY A 1 82 ? -25.850 -2.110 26.750 1.00 82.69 82 GLY A O 1
ATOM 685 N N . ARG A 1 83 ? -24.213 -3.338 25.829 1.00 79.12 83 ARG A N 1
ATOM 686 C CA . ARG A 1 83 ? -24.259 -4.410 26.841 1.00 79.12 83 ARG A CA 1
ATOM 687 C C . ARG A 1 83 ? -23.932 -3.921 28.249 1.00 79.12 83 ARG A C 1
ATOM 689 O O . ARG A 1 83 ? -24.552 -4.363 29.216 1.00 79.12 83 ARG A O 1
ATOM 696 N N . GLY A 1 84 ? -22.955 -3.024 28.384 1.00 74.38 84 GLY A N 1
ATOM 697 C CA . GLY A 1 84 ? -22.610 -2.419 29.669 1.00 74.38 84 GLY A CA 1
ATOM 698 C C . GLY A 1 84 ? -23.776 -1.612 30.240 1.00 74.38 84 GLY A C 1
ATOM 699 O O . GLY A 1 84 ? -24.084 -1.737 31.425 1.00 74.38 84 GLY A O 1
ATOM 700 N N . LEU A 1 85 ? -24.470 -0.850 29.389 1.00 79.19 85 LEU A N 1
ATOM 701 C CA . LEU A 1 85 ? -25.654 -0.086 29.778 1.00 79.19 85 LEU A CA 1
ATOM 702 C C . LEU A 1 85 ? -26.827 -0.994 30.177 1.00 79.19 85 LEU A C 1
ATOM 704 O O . LEU A 1 85 ? -27.425 -0.772 31.227 1.00 79.19 85 LEU A O 1
ATOM 708 N N . GLU A 1 86 ? -27.124 -2.033 29.394 1.00 82.25 86 GLU A N 1
ATOM 709 C CA . GLU A 1 86 ? -28.150 -3.036 29.730 1.00 82.25 86 GLU A CA 1
ATOM 710 C C . GLU A 1 86 ? -27.858 -3.704 31.081 1.00 82.25 86 GLU A C 1
ATOM 712 O O . GLU A 1 86 ? -28.733 -3.821 31.941 1.00 82.25 86 GLU A O 1
ATOM 717 N N . THR A 1 87 ? -26.597 -4.081 31.311 1.00 76.62 87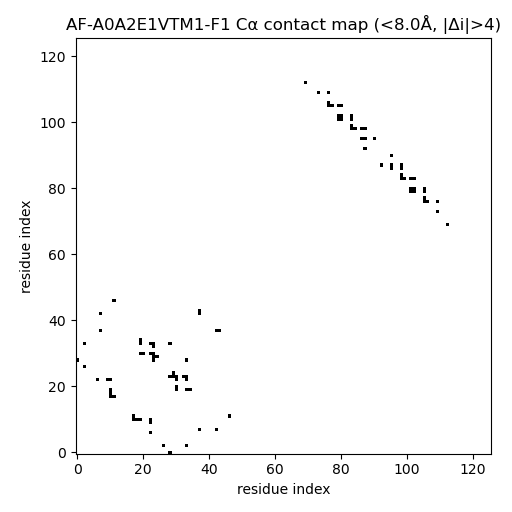 THR A N 1
ATOM 718 C CA . THR A 1 87 ? -26.164 -4.692 32.575 1.00 76.62 87 THR A CA 1
ATOM 719 C C . THR A 1 87 ? -26.398 -3.738 33.747 1.00 76.62 87 THR A C 1
ATOM 721 O O . THR A 1 87 ? -26.978 -4.140 34.756 1.00 76.62 87 THR A O 1
ATOM 724 N N . LEU A 1 88 ? -26.025 -2.461 33.596 1.00 73.50 88 LEU A N 1
ATOM 725 C CA . LEU A 1 88 ? -26.253 -1.422 34.606 1.00 73.50 88 LEU A CA 1
ATOM 726 C C . LEU A 1 88 ? -27.738 -1.178 34.899 1.00 73.50 88 LEU A C 1
ATOM 728 O O . LEU A 1 88 ? -28.081 -0.897 36.042 1.00 73.50 88 LEU A O 1
ATOM 732 N N . GLN A 1 89 ? -28.617 -1.299 33.901 1.00 77.25 89 GLN A N 1
ATOM 733 C CA . GLN A 1 89 ? -30.066 -1.179 34.100 1.00 77.25 89 GLN A CA 1
ATOM 734 C C . GLN A 1 89 ? -30.652 -2.362 34.886 1.00 77.25 89 GLN A C 1
ATOM 736 O O . GLN A 1 89 ? -31.662 -2.203 35.569 1.00 77.25 89 GLN A O 1
ATOM 741 N N . SER A 1 90 ? -30.027 -3.539 34.801 1.00 78.38 90 SER A N 1
ATOM 742 C CA . SER A 1 90 ? -30.529 -4.785 35.399 1.00 78.38 90 SER A CA 1
ATOM 743 C C . SER A 1 90 ? -29.991 -5.106 36.803 1.00 78.38 90 SER A C 1
ATOM 745 O O . SER A 1 90 ? -30.497 -6.026 37.447 1.00 78.38 90 SER A O 1
ATOM 747 N N . MET A 1 91 ? -28.987 -4.373 37.302 1.00 66.75 91 MET A N 1
ATOM 748 C CA . MET A 1 91 ? -28.301 -4.664 38.570 1.00 66.75 91 MET A CA 1
ATOM 749 C C . MET A 1 91 ? -28.260 -3.460 39.529 1.00 66.75 91 MET A C 1
ATOM 751 O O . MET A 1 91 ? -28.176 -2.317 39.083 1.00 66.75 91 MET A O 1
ATOM 755 N N . PRO A 1 92 ? -28.223 -3.678 40.861 1.00 64.75 92 PRO A N 1
ATOM 756 C CA . PRO A 1 92 ? -27.890 -2.621 41.814 1.00 64.75 92 PRO A CA 1
ATOM 757 C C . PRO A 1 92 ? -26.485 -2.075 41.517 1.00 64.75 92 PRO A C 1
ATOM 759 O O . PRO A 1 92 ? -25.536 -2.856 41.432 1.00 64.75 92 PRO A O 1
ATOM 762 N N . LEU A 1 93 ? -26.341 -0.748 41.402 1.00 58.62 93 LEU A N 1
ATOM 763 C CA . LEU A 1 93 ? -25.109 -0.042 40.990 1.00 58.62 93 LEU A CA 1
ATOM 764 C C . LEU A 1 93 ? -23.838 -0.471 41.747 1.00 58.62 93 LEU A C 1
ATOM 766 O O . LEU A 1 93 ? -22.742 -0.444 41.192 1.00 58.62 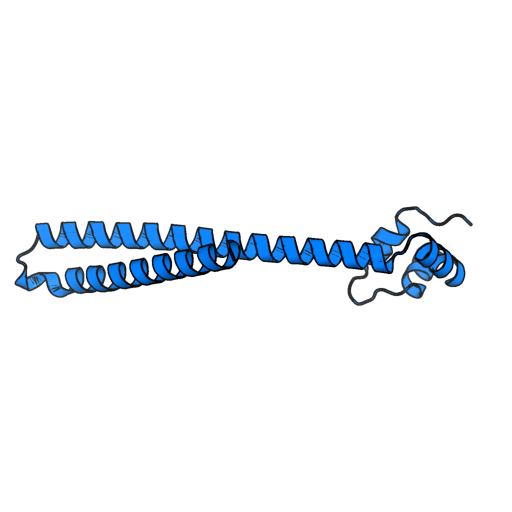93 LEU A O 1
ATOM 770 N N . THR A 1 94 ? -23.980 -0.915 42.996 1.00 61.19 94 THR A N 1
ATOM 771 C CA . THR A 1 94 ? -22.896 -1.430 43.847 1.00 61.19 94 THR A CA 1
ATOM 772 C C . THR A 1 94 ? -22.280 -2.745 43.346 1.00 61.19 94 THR A C 1
ATOM 774 O O . THR A 1 94 ? -21.191 -3.107 43.782 1.00 61.19 94 THR A O 1
ATOM 777 N N . SER A 1 95 ? -22.937 -3.432 42.406 1.00 61.81 95 SER A N 1
ATOM 778 C CA . SER A 1 95 ? -22.545 -4.733 41.835 1.00 61.81 95 SER A CA 1
ATOM 779 C C . SER A 1 95 ? -21.929 -4.617 40.432 1.00 61.81 95 SER A C 1
ATOM 781 O O . SER A 1 95 ? -21.403 -5.593 39.908 1.00 61.81 95 SER A O 1
ATOM 783 N N . ALA A 1 96 ? -22.004 -3.443 39.795 1.00 63.28 96 ALA A N 1
ATOM 784 C CA . ALA A 1 96 ? -21.818 -3.288 38.347 1.00 63.28 96 ALA A CA 1
ATOM 785 C C . ALA A 1 96 ? -20.424 -2.771 37.928 1.00 63.28 96 ALA A C 1
ATOM 787 O O . ALA A 1 96 ? -20.247 -2.200 36.851 1.00 63.28 96 ALA A O 1
ATOM 788 N N . TRP A 1 97 ? -19.410 -2.960 38.775 1.00 71.81 97 TRP A N 1
ATOM 789 C CA . TRP A 1 97 ? -18.067 -2.401 38.576 1.00 71.81 97 TRP A CA 1
ATOM 790 C C . TRP A 1 97 ? -17.355 -2.919 37.314 1.00 71.81 97 TRP A C 1
ATOM 792 O O . TRP A 1 97 ? -16.637 -2.168 36.654 1.00 71.81 97 TRP A O 1
ATOM 802 N N . GLU A 1 98 ? -17.575 -4.182 36.942 1.00 69.31 98 GLU A N 1
ATOM 803 C CA . GLU A 1 98 ? -17.028 -4.757 35.703 1.00 69.31 98 GLU A CA 1
ATOM 804 C C . GLU A 1 98 ? -17.647 -4.121 34.452 1.00 69.31 98 GLU A C 1
ATOM 806 O O . GLU A 1 98 ? -16.925 -3.806 33.505 1.00 69.31 98 GLU A O 1
ATOM 811 N N . ALA A 1 99 ? -18.954 -3.834 34.479 1.00 67.00 99 ALA A N 1
ATOM 812 C CA . ALA A 1 99 ? -19.639 -3.123 33.403 1.00 67.00 99 ALA A CA 1
ATOM 813 C C . ALA A 1 99 ? -19.124 -1.680 33.275 1.00 67.00 99 ALA A C 1
ATOM 815 O O . ALA A 1 99 ? -18.805 -1.241 32.173 1.00 67.00 99 ALA A O 1
ATOM 816 N N . ILE A 1 100 ? -18.942 -0.969 34.394 1.00 77.12 100 ILE A N 1
ATOM 817 C CA . ILE A 1 100 ? -18.378 0.393 34.405 1.00 77.12 100 ILE A CA 1
ATOM 818 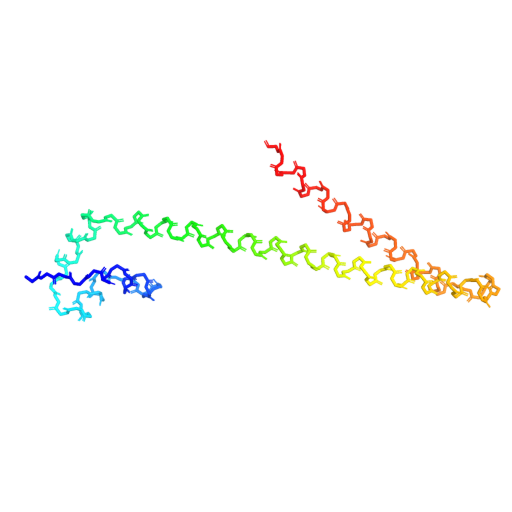C C . ILE A 1 100 ? -16.960 0.412 33.813 1.00 77.12 100 ILE A C 1
ATOM 820 O O . ILE A 1 1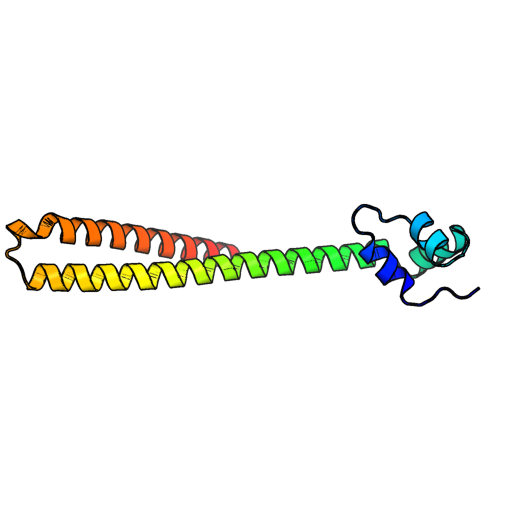00 ? -16.649 1.282 33.002 1.00 77.12 100 ILE A O 1
ATOM 824 N N . LYS A 1 101 ? -16.107 -0.561 34.160 1.00 79.25 101 LYS A N 1
ATOM 825 C CA . LYS A 1 101 ? -14.753 -0.673 33.588 1.00 79.25 101 LYS A CA 1
ATOM 826 C C . LYS A 1 101 ? -14.765 -0.949 32.087 1.00 79.25 101 LYS A C 1
ATOM 828 O O . LYS A 1 101 ? -13.967 -0.360 31.361 1.00 79.25 101 LYS A O 1
ATOM 833 N N . ALA A 1 102 ? -15.645 -1.836 31.622 1.00 72.38 102 ALA A N 1
ATOM 834 C CA . ALA A 1 102 ? -15.785 -2.122 30.198 1.00 72.38 102 ALA A CA 1
ATOM 835 C C . ALA A 1 102 ? -16.242 -0.877 29.417 1.00 72.38 102 ALA A C 1
ATOM 837 O O . ALA A 1 102 ? -15.703 -0.603 28.345 1.00 72.38 102 ALA A O 1
ATOM 838 N N . LEU A 1 103 ? -17.172 -0.098 29.984 1.00 76.12 103 LEU A N 1
ATOM 839 C CA . LEU A 1 103 ? -17.639 1.169 29.418 1.00 76.12 103 LEU A CA 1
ATOM 840 C C . LEU A 1 103 ? -16.526 2.218 29.345 1.00 76.12 103 LEU A C 1
ATOM 842 O O . LEU A 1 103 ? -16.277 2.760 28.273 1.00 76.12 103 LEU A O 1
ATOM 846 N N . ASP A 1 104 ? -15.823 2.470 30.452 1.00 82.50 104 ASP A N 1
ATOM 847 C CA . ASP A 1 104 ? -14.733 3.455 30.500 1.00 82.50 104 ASP A CA 1
ATOM 848 C C . ASP A 1 104 ? -13.615 3.105 29.506 1.00 82.50 104 ASP A C 1
ATOM 850 O O . ASP A 1 104 ? -13.170 3.953 28.729 1.00 82.50 104 ASP A O 1
ATOM 854 N N . LEU A 1 105 ? -13.209 1.832 29.449 1.00 82.00 105 LEU A N 1
ATOM 855 C CA . LEU A 1 105 ? -12.215 1.377 28.478 1.00 82.00 105 LEU A CA 1
ATOM 856 C C . LEU A 1 105 ? -12.701 1.569 27.035 1.00 82.00 105 LEU A C 1
ATOM 858 O O . LEU A 1 105 ? -11.932 2.031 26.190 1.00 82.00 105 LEU A O 1
ATOM 862 N N . ALA A 1 106 ? -13.962 1.240 26.750 1.00 76.56 106 ALA A N 1
ATOM 863 C CA . ALA A 1 106 ? -14.523 1.384 25.414 1.00 76.56 106 ALA A CA 1
ATOM 864 C C . ALA A 1 106 ? -14.589 2.851 24.964 1.00 76.56 106 ALA A C 1
ATOM 866 O O . ALA A 1 106 ? -14.160 3.166 23.854 1.00 76.56 106 ALA A O 1
ATOM 867 N N . MET A 1 107 ? -15.038 3.754 25.841 1.00 80.44 107 MET A N 1
ATOM 868 C CA . MET A 1 107 ? -15.118 5.191 25.557 1.00 80.44 107 MET A CA 1
ATOM 869 C C . MET A 1 107 ? -13.740 5.800 25.276 1.00 80.44 107 MET A C 1
ATOM 871 O O . MET A 1 107 ? -13.591 6.592 24.345 1.00 80.44 107 MET A O 1
ATOM 875 N N . ARG A 1 108 ? -12.708 5.408 26.037 1.00 87.38 108 ARG A N 1
ATOM 876 C CA . ARG A 1 108 ? -11.331 5.879 25.806 1.00 87.38 108 ARG A CA 1
ATOM 877 C C . ARG A 1 108 ? -10.795 5.425 24.450 1.00 87.38 108 ARG A C 1
ATOM 879 O O . ARG A 1 108 ? -10.256 6.242 23.709 1.00 87.38 108 ARG A O 1
ATOM 886 N N . ARG A 1 109 ? -10.995 4.152 24.091 1.00 83.88 109 ARG A N 1
ATOM 887 C CA . ARG A 1 109 ? -10.567 3.618 22.786 1.00 83.88 109 ARG A CA 1
ATOM 888 C C . ARG A 1 109 ? -11.302 4.262 21.618 1.00 83.88 109 ARG A C 1
ATOM 890 O O . ARG A 1 109 ? -10.683 4.557 20.602 1.00 83.88 109 ARG A O 1
ATOM 897 N N . GLU A 1 110 ? -12.596 4.527 21.765 1.00 81.50 110 GLU A N 1
ATOM 898 C CA . GLU A 1 110 ? -13.360 5.265 20.760 1.00 81.50 110 GLU A CA 1
ATOM 899 C C . GLU A 1 110 ? -12.815 6.690 20.574 1.00 81.50 110 GLU A C 1
ATOM 901 O O . GLU A 1 110 ? -12.634 7.137 19.439 1.00 81.50 110 GLU A O 1
ATOM 906 N N . ALA A 1 111 ? -12.520 7.394 21.670 1.00 82.50 111 ALA A N 1
ATOM 907 C CA . ALA A 1 111 ? -11.965 8.743 21.617 1.00 82.50 111 ALA A CA 1
ATOM 908 C C . ALA A 1 111 ? -10.591 8.782 20.925 1.00 82.50 111 ALA A C 1
ATOM 910 O O . ALA A 1 111 ? -10.357 9.672 20.108 1.00 82.50 111 ALA A O 1
ATOM 911 N N . GLU A 1 112 ? -9.717 7.808 21.200 1.00 87.38 112 GLU A N 1
ATOM 912 C CA . GLU A 1 112 ? -8.412 7.653 20.539 1.00 87.38 112 GLU A CA 1
ATOM 913 C C . GLU A 1 112 ? -8.564 7.460 19.023 1.00 87.38 112 GLU A C 1
ATOM 915 O O . GLU A 1 112 ? -7.989 8.229 18.253 1.00 87.38 112 GLU A O 1
ATOM 920 N N . ILE A 1 113 ? -9.404 6.510 18.591 1.00 82.88 113 ILE A N 1
ATOM 921 C CA . ILE A 1 113 ? -9.646 6.219 17.165 1.00 82.88 113 ILE A CA 1
ATOM 922 C C . ILE A 1 113 ? -10.214 7.451 16.445 1.00 82.88 113 ILE A C 1
ATOM 924 O O . ILE A 1 113 ? -9.773 7.808 15.354 1.00 82.88 113 ILE A O 1
ATOM 928 N N . ARG A 1 114 ? -11.169 8.158 17.066 1.00 80.94 114 ARG A N 1
ATOM 929 C CA . ARG A 1 114 ? -11.750 9.393 16.508 1.00 80.94 114 ARG A CA 1
ATOM 930 C C . ARG A 1 114 ? -10.779 10.573 16.514 1.00 80.94 114 ARG A C 1
ATOM 932 O O . ARG A 1 114 ? -10.990 11.535 15.778 1.00 80.94 114 ARG A O 1
ATOM 939 N N . SER A 1 115 ? -9.782 10.572 17.395 1.00 82.75 115 SER A N 1
ATOM 940 C CA . SER A 1 115 ? -8.727 11.587 17.403 1.00 82.75 115 SER A CA 1
ATOM 941 C C . SER A 1 115 ? -7.728 11.332 16.280 1.00 82.75 115 SER A C 1
ATOM 943 O O . SER A 1 115 ? -7.370 12.278 15.589 1.00 82.75 115 SER A O 1
ATOM 945 N N . GLN A 1 116 ? -7.343 10.071 16.073 1.00 79.62 116 GLN A N 1
ATOM 946 C CA . GLN A 1 116 ? -6.461 9.639 14.984 1.00 79.62 116 GLN A CA 1
ATOM 947 C C . GLN A 1 116 ? -7.086 9.934 13.616 1.00 79.62 116 GLN A C 1
ATOM 949 O O . GLN A 1 116 ? -6.491 10.627 12.804 1.00 79.62 116 GLN A O 1
ATOM 954 N N . ALA A 1 117 ? -8.354 9.568 13.412 1.00 75.06 117 ALA A N 1
ATOM 955 C CA . ALA A 1 117 ? -9.049 9.889 12.164 1.00 75.06 117 ALA A CA 1
ATOM 956 C C . ALA A 1 117 ? -9.110 11.405 11.865 1.00 75.06 117 ALA A C 1
ATOM 958 O O . ALA A 1 117 ? -9.090 11.804 10.707 1.00 75.06 117 ALA A O 1
ATOM 959 N N . ARG A 1 118 ? -9.177 12.258 12.903 1.00 75.25 118 ARG A N 1
ATOM 960 C CA . ARG A 1 118 ? -9.194 13.725 12.751 1.00 75.25 118 ARG A CA 1
ATOM 961 C C . ARG A 1 118 ? -7.821 14.318 12.442 1.00 75.25 118 ARG A C 1
ATOM 963 O O . ARG A 1 118 ? -7.762 15.310 11.720 1.00 75.25 118 ARG A O 1
ATOM 970 N N . SER A 1 119 ? -6.744 13.769 13.010 1.00 72.56 119 SER A N 1
ATOM 971 C CA . SER A 1 119 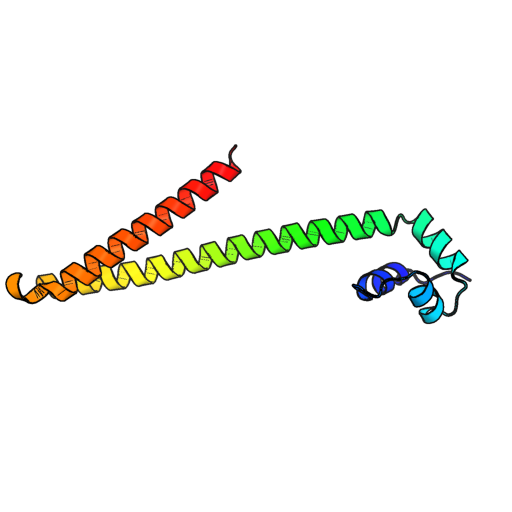? -5.386 14.203 12.663 1.00 72.56 119 SER A CA 1
ATOM 972 C C . SER A 1 119 ? -5.050 13.851 11.220 1.00 72.56 119 SER A C 1
ATOM 974 O O . SER A 1 119 ? -4.496 14.690 10.516 1.00 72.56 119 SER A O 1
ATOM 976 N N . ASP A 1 120 ? -5.467 12.666 10.777 1.00 70.25 120 ASP A N 1
ATOM 977 C CA . ASP A 1 120 ? -5.167 12.161 9.439 1.00 70.25 120 ASP A CA 1
ATOM 978 C C . ASP A 1 120 ? -5.870 13.019 8.367 1.00 70.25 120 ASP A C 1
ATOM 980 O O . ASP A 1 120 ? -5.218 13.501 7.446 1.00 70.25 120 ASP A O 1
ATOM 984 N N . SER A 1 121 ? -7.153 13.365 8.564 1.00 65.31 121 SER A N 1
ATOM 985 C CA . SER A 1 121 ? -7.885 14.265 7.654 1.00 65.31 121 SER A CA 1
ATOM 986 C C . SER A 1 121 ? -7.332 15.698 7.609 1.00 65.31 121 SER A C 1
ATOM 988 O O . SER A 1 121 ? -7.436 16.371 6.594 1.00 65.31 121 SER A O 1
ATOM 990 N N . ALA A 1 122 ? -6.746 16.194 8.706 1.00 69.31 122 ALA A N 1
ATOM 991 C CA . ALA A 1 122 ? -6.203 17.555 8.758 1.00 69.31 122 ALA A CA 1
ATOM 992 C C . ALA A 1 122 ? -4.839 17.687 8.053 1.00 69.31 122 ALA A C 1
ATOM 994 O O . ALA A 1 122 ? -4.459 18.793 7.666 1.00 69.31 122 ALA A O 1
ATOM 995 N N . GLN A 1 123 ? -4.102 16.581 7.897 1.00 58.97 123 GLN A N 1
ATOM 996 C CA . GLN A 1 123 ? -2.845 16.538 7.144 1.00 58.97 123 GLN A CA 1
ATOM 997 C C . GLN A 1 123 ? -3.053 16.443 5.629 1.00 58.97 123 GLN A C 1
ATOM 999 O O . GLN A 1 123 ? -2.155 16.837 4.894 1.00 58.97 123 GLN A O 1
ATOM 1004 N N . GLU A 1 124 ? -4.204 15.955 5.163 1.00 56.19 124 GLU A N 1
ATOM 1005 C CA . GLU A 1 124 ? -4.540 15.891 3.732 1.00 56.19 124 GLU A CA 1
ATOM 1006 C C . GLU A 1 124 ? -5.005 17.249 3.160 1.00 56.19 124 GLU A C 1
ATOM 1008 O O . GLU A 1 124 ? -4.849 17.492 1.965 1.00 56.19 124 GLU A O 1
ATOM 1013 N N . ASP A 1 125 ? -5.514 18.152 4.009 1.00 54.94 125 ASP A N 1
ATOM 1014 C CA . ASP A 1 125 ? -6.042 19.478 3.630 1.00 54.94 125 ASP A CA 1
ATOM 1015 C C . ASP A 1 125 ? -5.006 20.636 3.693 1.00 54.94 125 ASP A C 1
ATOM 1017 O O . ASP A 1 125 ? -5.352 21.781 3.382 1.00 54.94 125 ASP A O 1
ATOM 1021 N N . SER A 1 126 ? -3.756 20.379 4.118 1.00 51.34 126 SER A N 1
ATOM 1022 C CA . SER A 1 126 ? -2.670 21.384 4.268 1.00 51.34 126 SER A CA 1
ATOM 1023 C C . SER A 1 126 ? -1.568 21.240 3.223 1.00 51.34 126 SER A C 1
ATOM 1025 O O . SER A 1 126 ? -1.090 22.293 2.738 1.00 51.34 126 SER A O 1
#

Foldseek 3Di:
DDDDPCLLVVQVVCPPNRDLVVSCVVRVHDSVVSVVVCVVVVSVVVSVVVVVVVVVVVVVVVVVVLVVVLVVLLVVLVVLLVVLVVQCVVDDVVPSVVSVVSNVVSVVVNVVSVVVVVVVVVVVVD

Secondary structure (DSSP, 8-state):
-PPPTTHHHHHHHTGGG--HHHHHHHTT--HHHHHHHHHHTTHHHHHHHHHHHHHHHHHHHHHHHHHHHHHHHHHHHHHHHHHHHHHHHHS-GGG-HHHHHHHHHHHHHHHHHHHHHHHHHHHH--

Sequence (126 aa):
MKLPEDAFEYYVSLGSKRSYRAVAEHFGVEKRTITARAVREKWQDRLARIQERAREKVEDRMADTIAEMHERHLRVLQVILGRGLETLQSMPLTSAWEAIKALDLAMRREAEIRSQARSDSAQEDS

Mean predicted aligned error: 10.66 Å